Protein AF-A0AAP6HG62-F1 (afdb_monomer_lite)

Structure (mmCIF, N/CA/C/O backbone):
data_AF-A0AAP6HG62-F1
#
_entry.id   AF-A0AAP6HG62-F1
#
loop_
_atom_site.group_PDB
_atom_site.id
_atom_site.type_symbol
_atom_site.label_atom_id
_atom_site.label_alt_id
_atom_site.label_comp_id
_atom_site.label_asym_id
_atom_site.label_entity_id
_atom_site.label_seq_id
_atom_site.pdbx_PDB_ins_code
_atom_site.Cartn_x
_atom_site.Cartn_y
_atom_site.Cartn_z
_atom_site.occupancy
_atom_site.B_iso_or_equiv
_atom_site.auth_seq_id
_atom_site.auth_comp_id
_atom_site.auth_asym_id
_atom_site.auth_atom_id
_atom_site.pdbx_PDB_model_num
ATOM 1 N N . MET A 1 1 ? 15.206 -15.740 7.584 1.00 42.53 1 MET A N 1
ATOM 2 C CA . MET A 1 1 ? 14.579 -14.437 7.260 1.00 42.53 1 MET A CA 1
ATOM 3 C C . MET A 1 1 ? 13.064 -14.584 7.404 1.00 42.53 1 MET A C 1
ATOM 5 O O . MET A 1 1 ? 12.395 -14.957 6.449 1.00 42.53 1 MET A O 1
ATOM 9 N N . ASN A 1 2 ? 12.532 -14.396 8.617 1.00 40.53 2 ASN A N 1
ATOM 10 C CA . ASN A 1 2 ? 11.098 -14.541 8.893 1.00 40.53 2 ASN A CA 1
ATOM 11 C C . ASN A 1 2 ? 10.325 -13.429 8.176 1.00 40.53 2 ASN A C 1
ATOM 13 O O . ASN A 1 2 ? 10.305 -12.285 8.623 1.00 40.53 2 ASN A O 1
ATOM 17 N N . ARG A 1 3 ? 9.703 -13.748 7.037 1.00 59.31 3 ARG A N 1
ATOM 18 C CA . ARG A 1 3 ? 8.697 -12.878 6.424 1.00 59.31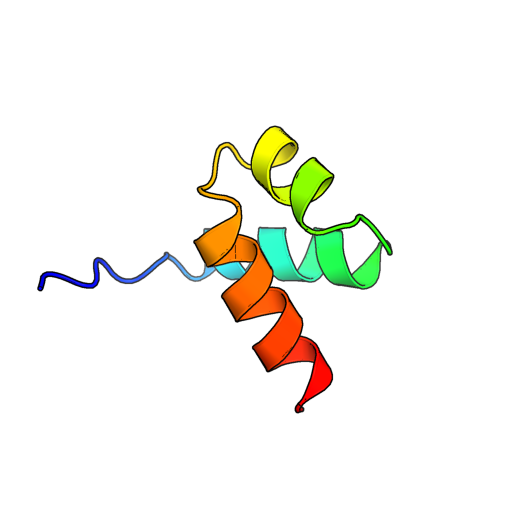 3 ARG A CA 1
ATOM 19 C C . ARG A 1 3 ? 7.397 -13.100 7.185 1.00 59.31 3 ARG A C 1
ATOM 21 O O . ARG A 1 3 ? 6.586 -13.924 6.773 1.00 59.31 3 ARG A O 1
ATOM 28 N N . SER A 1 4 ? 7.214 -12.402 8.303 1.00 66.00 4 SER A N 1
ATOM 29 C CA . SER A 1 4 ? 5.905 -12.340 8.952 1.00 66.00 4 SER A CA 1
ATOM 30 C C . SER A 1 4 ? 4.899 -11.891 7.894 1.00 66.00 4 SER A C 1
ATOM 32 O O . SER A 1 4 ? 5.058 -10.813 7.314 1.00 66.00 4 SER A O 1
ATOM 34 N N . LYS A 1 5 ? 3.927 -12.750 7.563 1.00 78.69 5 LYS A N 1
ATOM 35 C CA . LYS A 1 5 ? 2.885 -12.402 6.594 1.00 78.69 5 LYS A CA 1
ATOM 36 C C . LYS A 1 5 ? 2.204 -11.132 7.100 1.00 78.69 5 LYS A C 1
ATOM 38 O O . LYS A 1 5 ? 1.707 -11.093 8.225 1.00 78.69 5 LYS A O 1
ATOM 43 N N . ILE A 1 6 ? 2.224 -10.079 6.287 1.00 86.88 6 ILE A N 1
ATOM 44 C CA . ILE A 1 6 ? 1.355 -8.927 6.513 1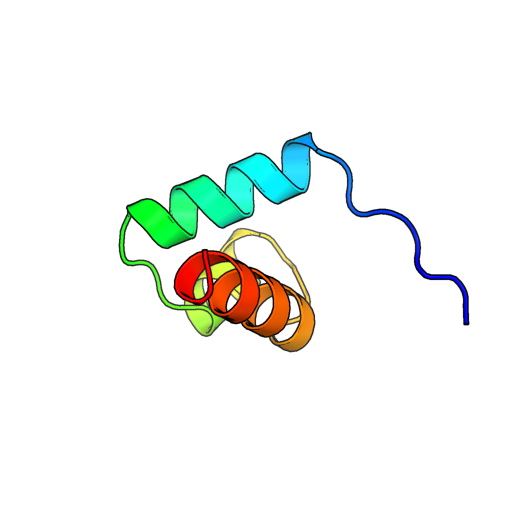.00 86.88 6 ILE A CA 1
ATOM 45 C C . ILE A 1 6 ? -0.080 -9.461 6.443 1.00 86.88 6 ILE A C 1
ATOM 47 O O . ILE A 1 6 ? -0.397 -10.251 5.555 1.00 86.88 6 ILE A O 1
ATOM 51 N N . SER A 1 7 ? -0.923 -9.085 7.403 1.00 90.62 7 SER A N 1
ATOM 52 C CA . SER A 1 7 ? -2.314 -9.529 7.395 1.00 90.62 7 SER A CA 1
ATOM 53 C C . SER A 1 7 ? -3.071 -8.911 6.223 1.00 90.62 7 SER A C 1
ATOM 55 O O . SER A 1 7 ? -2.810 -7.767 5.843 1.00 90.62 7 SER A O 1
ATOM 57 N N . ASP A 1 8 ? -4.070 -9.620 5.705 1.00 92.50 8 ASP A N 1
ATOM 58 C CA . ASP A 1 8 ? -4.909 -9.128 4.604 1.00 92.50 8 ASP A CA 1
ATOM 59 C C . ASP A 1 8 ? -5.559 -7.779 4.931 1.00 92.50 8 ASP A C 1
ATOM 61 O O . ASP A 1 8 ? -5.686 -6.910 4.072 1.00 92.50 8 ASP A O 1
ATOM 65 N N . TYR A 1 9 ? -5.909 -7.558 6.203 1.00 93.81 9 TYR A N 1
ATOM 66 C CA . TYR A 1 9 ? -6.406 -6.272 6.693 1.00 93.81 9 TYR A CA 1
ATOM 67 C C . TYR A 1 9 ? -5.424 -5.121 6.427 1.00 93.81 9 TYR A C 1
ATOM 69 O O . TYR A 1 9 ? -5.819 -4.044 5.978 1.00 93.81 9 TYR A O 1
ATOM 77 N N . LYS A 1 10 ? -4.130 -5.353 6.671 1.00 93.75 10 LYS A N 1
ATOM 78 C CA . LYS A 1 10 ? -3.070 -4.375 6.415 1.00 93.75 10 LYS A CA 1
ATOM 79 C C . LYS A 1 10 ? -2.882 -4.168 4.910 1.00 93.75 10 LYS A C 1
ATOM 81 O O . LYS A 1 10 ? -2.806 -3.020 4.490 1.00 93.75 10 LYS A O 1
ATOM 86 N N . ILE A 1 11 ? -2.924 -5.226 4.092 1.00 94.94 11 ILE A N 1
ATOM 87 C CA . ILE A 1 11 ? -2.868 -5.103 2.619 1.00 94.94 11 ILE A CA 1
ATOM 88 C C . ILE A 1 11 ? -4.015 -4.232 2.099 1.00 94.94 11 ILE A C 1
ATOM 90 O O . ILE A 1 11 ? -3.769 -3.296 1.345 1.00 94.94 11 ILE A O 1
ATOM 94 N N . LYS A 1 12 ? -5.253 -4.475 2.551 1.00 96.25 12 LYS A N 1
ATOM 95 C CA . LYS A 1 12 ? -6.430 -3.682 2.155 1.00 96.25 12 LYS A CA 1
ATOM 96 C C . LYS A 1 12 ? -6.265 -2.194 2.467 1.00 96.25 12 LYS A C 1
ATOM 98 O O . LYS A 1 12 ? -6.665 -1.358 1.662 1.00 96.25 12 LYS A O 1
ATOM 103 N N . LYS A 1 13 ? -5.648 -1.848 3.603 1.00 97.38 13 LYS A N 1
ATOM 104 C CA . LYS A 1 13 ? -5.322 -0.451 3.929 1.00 97.38 13 LYS A CA 1
ATOM 105 C C . LYS A 1 13 ? -4.293 0.145 2.967 1.00 97.38 13 LYS A C 1
ATOM 107 O O . LYS A 1 13 ? -4.499 1.260 2.502 1.00 97.38 13 LYS A O 1
ATOM 112 N N . ILE A 1 14 ? -3.239 -0.601 2.629 1.00 97.12 14 ILE A N 1
ATOM 113 C CA . ILE A 1 14 ? -2.220 -0.149 1.667 1.00 97.12 14 ILE A CA 1
ATOM 114 C C . ILE A 1 14 ? -2.851 0.069 0.282 1.00 97.12 14 ILE A C 1
ATOM 116 O O . ILE A 1 14 ? -2.599 1.100 -0.333 1.00 97.12 14 ILE A O 1
ATOM 120 N N . ILE A 1 15 ? -3.716 -0.848 -0.174 1.00 96.81 15 ILE A N 1
ATOM 121 C CA . ILE A 1 15 ? -4.467 -0.708 -1.435 1.00 96.81 15 ILE A CA 1
ATOM 122 C C . ILE A 1 15 ? -5.352 0.539 -1.401 1.00 96.81 15 ILE A C 1
ATOM 124 O O . ILE A 1 15 ? -5.341 1.316 -2.346 1.00 96.81 15 ILE A O 1
ATOM 128 N N . LYS A 1 16 ? -6.085 0.778 -0.306 1.00 98.06 16 LYS A N 1
ATOM 129 C CA . LYS A 1 16 ? -6.940 1.967 -0.184 1.00 98.06 16 LYS A CA 1
ATOM 130 C C . LYS A 1 16 ? -6.139 3.264 -0.330 1.00 98.06 16 LYS A C 1
ATOM 132 O O . LYS A 1 16 ? -6.587 4.166 -1.029 1.00 98.06 16 LYS A O 1
ATOM 137 N N . CYS A 1 17 ? -4.972 3.353 0.312 1.00 97.94 17 CYS A N 1
ATOM 138 C CA . CYS A 1 17 ? -4.080 4.504 0.171 1.00 97.94 17 CYS A CA 1
ATOM 139 C C . CYS A 1 17 ? -3.561 4.647 -1.265 1.00 97.94 17 CYS A C 1
ATOM 141 O O . CYS A 1 17 ? -3.605 5.745 -1.808 1.00 97.94 17 CYS A O 1
ATOM 143 N N . PHE A 1 18 ? -3.152 3.539 -1.890 1.00 97.50 18 PHE A N 1
ATOM 144 C CA . PHE A 1 18 ? -2.707 3.514 -3.284 1.00 97.50 18 PHE A CA 1
ATOM 145 C C . PHE A 1 18 ? -3.790 4.019 -4.249 1.00 97.50 18 PHE A C 1
ATOM 147 O O . PHE A 1 18 ? -3.525 4.910 -5.042 1.00 97.50 18 PHE A O 1
ATOM 154 N N . CYS A 1 19 ? -5.023 3.516 -4.137 1.00 97.25 19 CYS A N 1
ATOM 155 C CA . CYS A 1 19 ? -6.156 3.949 -4.963 1.00 97.25 19 CYS A CA 1
ATOM 156 C C . CYS A 1 19 ? -6.619 5.385 -4.678 1.00 97.25 19 CYS A C 1
ATOM 158 O O . CYS A 1 19 ? -7.402 5.927 -5.447 1.00 97.25 19 CYS A O 1
ATOM 160 N N . SER A 1 20 ? -6.191 5.976 -3.560 1.00 97.75 20 SER A N 1
ATOM 161 C CA . SER A 1 20 ? -6.483 7.371 -3.208 1.00 97.75 20 SER A CA 1
ATOM 162 C C . SER A 1 20 ? -5.339 8.315 -3.610 1.00 97.75 20 SER A C 1
ATOM 164 O O . SER A 1 20 ? -5.264 9.419 -3.078 1.00 97.75 20 SER A O 1
ATOM 166 N N . ASP A 1 21 ? -4.416 7.857 -4.467 1.00 96.75 21 ASP A N 1
ATOM 167 C CA . ASP A 1 21 ? -3.219 8.581 -4.921 1.00 96.75 21 ASP A CA 1
ATOM 168 C C . ASP A 1 21 ? -2.314 9.104 -3.789 1.00 96.75 21 ASP A C 1
ATOM 170 O O . ASP A 1 21 ? -1.570 10.074 -3.942 1.00 96.75 21 ASP A O 1
ATOM 174 N N . ILE A 1 22 ? -2.325 8.431 -2.634 1.00 97.62 22 ILE A N 1
ATOM 175 C CA . ILE A 1 22 ? -1.417 8.745 -1.529 1.00 97.62 22 ILE A CA 1
ATOM 176 C C . ILE A 1 22 ? -0.066 8.101 -1.826 1.00 97.62 22 ILE A C 1
ATOM 178 O O . ILE A 1 22 ? 0.023 6.888 -2.017 1.00 97.62 22 ILE A O 1
ATOM 182 N N . ASP A 1 23 ? 1.012 8.885 -1.815 1.00 95.94 23 ASP A N 1
ATOM 183 C CA . ASP A 1 23 ? 2.346 8.363 -2.091 1.00 95.94 23 ASP A CA 1
ATOM 184 C C . ASP A 1 23 ? 2.829 7.374 -1.008 1.00 95.94 23 ASP A C 1
ATOM 186 O O . ASP A 1 23 ? 2.313 7.293 0.114 1.00 95.94 23 ASP A O 1
ATOM 190 N N . ALA A 1 24 ? 3.848 6.583 -1.347 1.00 96.44 24 ALA A N 1
ATOM 191 C CA . ALA A 1 24 ? 4.345 5.522 -0.477 1.00 96.44 24 ALA A CA 1
ATOM 192 C C . ALA A 1 24 ? 4.969 6.041 0.829 1.00 96.44 24 ALA A C 1
ATOM 194 O O . ALA A 1 24 ? 4.944 5.331 1.834 1.00 96.44 24 ALA A O 1
ATOM 195 N N . THR A 1 25 ? 5.534 7.253 0.829 1.00 97.75 25 THR A N 1
ATOM 196 C CA . THR A 1 25 ? 6.107 7.877 2.029 1.00 97.75 25 THR A CA 1
ATOM 197 C C . THR A 1 25 ? 4.986 8.256 2.982 1.00 97.75 25 THR A C 1
ATOM 199 O O . THR A 1 25 ? 4.988 7.804 4.125 1.00 97.75 25 THR A O 1
ATOM 202 N N . LYS A 1 26 ? 3.967 8.971 2.493 1.00 97.94 26 LYS A N 1
ATOM 203 C CA . LYS A 1 26 ? 2.818 9.348 3.319 1.00 97.94 26 LYS A CA 1
ATOM 204 C C . LYS A 1 26 ? 2.027 8.136 3.808 1.00 97.94 26 LYS A C 1
ATOM 206 O O . LYS A 1 26 ? 1.627 8.077 4.965 1.00 97.94 26 LYS A O 1
ATOM 211 N N . THR A 1 27 ? 1.860 7.124 2.963 1.00 98.12 27 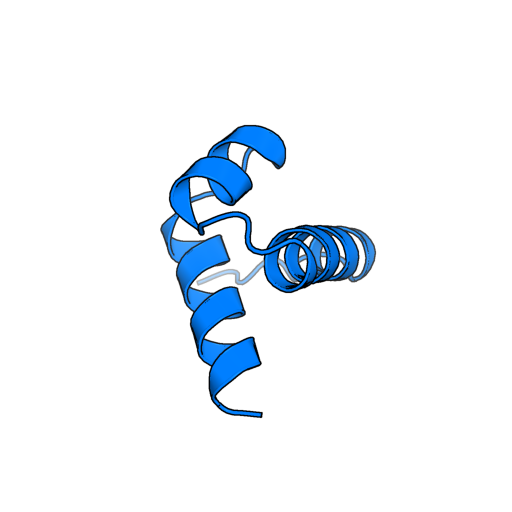THR A N 1
ATOM 212 C CA . THR A 1 27 ? 1.204 5.864 3.343 1.00 98.12 27 THR A CA 1
ATOM 213 C C . THR A 1 27 ? 1.973 5.128 4.446 1.00 98.12 27 THR A C 1
ATOM 215 O O . THR A 1 27 ? 1.360 4.551 5.344 1.00 98.12 27 THR A O 1
ATOM 218 N N . ALA A 1 28 ? 3.310 5.153 4.409 1.00 97.75 28 ALA A N 1
ATOM 219 C CA . ALA A 1 28 ? 4.152 4.554 5.442 1.00 97.75 28 ALA A CA 1
ATOM 220 C C . ALA A 1 28 ? 3.982 5.251 6.798 1.00 97.75 28 ALA A C 1
ATOM 222 O O . ALA A 1 28 ? 3.881 4.565 7.812 1.00 97.75 28 ALA A O 1
ATOM 223 N N . GLU A 1 29 ? 3.878 6.582 6.802 1.00 97.75 29 GLU A N 1
ATOM 224 C CA . GLU A 1 29 ? 3.567 7.371 8.000 1.00 97.75 29 GLU A CA 1
ATOM 225 C C . GLU A 1 29 ? 2.165 7.054 8.537 1.00 97.75 29 GLU A C 1
ATOM 227 O O . GLU A 1 29 ? 2.021 6.711 9.704 1.00 97.75 29 GLU A O 1
ATOM 232 N N . ILE A 1 30 ? 1.136 7.106 7.680 1.00 96.88 30 ILE A N 1
ATOM 233 C CA . ILE A 1 30 ? -0.273 6.894 8.068 1.00 96.88 30 ILE A CA 1
ATOM 234 C C . ILE A 1 30 ? -0.503 5.498 8.652 1.00 96.88 30 ILE A C 1
ATOM 236 O O . ILE A 1 30 ? -1.309 5.324 9.565 1.00 96.88 30 ILE A O 1
ATOM 240 N N . LEU A 1 31 ? 0.145 4.483 8.079 1.00 95.62 31 LEU A N 1
ATOM 241 C CA . LEU A 1 31 ? -0.055 3.091 8.471 1.00 95.62 31 LEU A CA 1
ATOM 242 C C . LEU A 1 31 ? 1.005 2.585 9.456 1.00 95.62 31 LEU A C 1
ATOM 244 O O . LEU A 1 31 ? 0.964 1.403 9.800 1.00 95.62 31 LEU A O 1
ATOM 248 N N . GLU A 1 32 ? 1.939 3.446 9.874 1.00 95.69 32 GLU A N 1
ATOM 249 C CA . GLU A 1 32 ? 3.075 3.110 10.741 1.00 95.69 32 GLU A CA 1
ATOM 250 C C . GLU A 1 32 ? 3.852 1.883 10.231 1.00 95.69 32 GLU A C 1
ATOM 252 O O . GLU A 1 32 ? 4.194 0.946 10.957 1.00 95.69 32 GLU A O 1
ATOM 257 N N . PHE A 1 33 ? 4.110 1.869 8.923 1.00 94.06 33 PHE A N 1
ATOM 258 C CA . PHE A 1 33 ? 4.841 0.807 8.245 1.00 94.06 33 PHE A CA 1
ATOM 259 C C . PHE A 1 33 ? 6.199 1.281 7.757 1.00 94.06 33 PHE A C 1
ATOM 261 O O . PHE A 1 33 ? 6.429 2.447 7.462 1.00 94.06 33 PHE A O 1
ATOM 268 N N . ASN A 1 34 ? 7.108 0.329 7.560 1.00 93.88 34 ASN A N 1
ATOM 269 C CA . ASN A 1 34 ? 8.356 0.624 6.879 1.00 93.88 34 ASN A CA 1
ATOM 270 C C . ASN A 1 34 ? 8.079 1.050 5.421 1.00 93.88 34 ASN A C 1
ATOM 272 O O . ASN A 1 34 ? 7.469 0.295 4.656 1.00 93.88 34 ASN A O 1
ATOM 276 N N . ARG A 1 35 ? 8.596 2.215 5.009 1.00 94.81 35 ARG A N 1
ATOM 277 C CA . ARG A 1 35 ? 8.449 2.746 3.642 1.00 94.81 35 ARG A CA 1
ATOM 278 C C . ARG A 1 35 ? 8.874 1.760 2.556 1.00 94.81 35 ARG A C 1
ATOM 280 O O . ARG A 1 35 ? 8.229 1.690 1.517 1.00 94.81 35 ARG A O 1
ATOM 287 N N . ASN A 1 36 ? 9.910 0.951 2.788 1.00 95.81 36 ASN A N 1
ATOM 288 C CA . ASN A 1 36 ? 10.357 -0.064 1.827 1.00 95.81 36 ASN A CA 1
ATOM 289 C C . ASN A 1 36 ? 9.314 -1.172 1.639 1.00 95.81 36 ASN A C 1
ATOM 291 O O . ASN A 1 36 ? 9.179 -1.713 0.543 1.00 95.81 36 ASN A O 1
ATOM 295 N N . THR A 1 37 ? 8.541 -1.481 2.684 1.00 94.94 37 THR A N 1
ATOM 296 C CA . THR A 1 37 ? 7.421 -2.424 2.586 1.00 94.94 37 THR A CA 1
ATOM 297 C C . THR A 1 37 ? 6.303 -1.833 1.737 1.00 94.94 37 THR A C 1
ATOM 299 O O . THR A 1 37 ? 5.862 -2.483 0.795 1.00 94.94 37 THR A O 1
ATOM 302 N N . ILE A 1 38 ? 5.899 -0.588 2.002 1.00 97.25 38 ILE A N 1
ATOM 303 C CA . ILE A 1 38 ? 4.873 0.102 1.207 1.00 97.25 38 ILE A CA 1
ATOM 304 C C . ILE A 1 38 ? 5.302 0.244 -0.257 1.00 97.25 38 ILE A C 1
ATOM 306 O O . ILE A 1 38 ? 4.548 -0.133 -1.147 1.00 97.25 38 ILE A O 1
ATOM 310 N N . ASN A 1 39 ? 6.539 0.681 -0.511 1.00 97.19 39 ASN A N 1
ATOM 311 C CA . ASN A 1 39 ? 7.109 0.775 -1.858 1.00 97.19 39 ASN A CA 1
ATOM 312 C C . ASN A 1 39 ? 7.047 -0.557 -2.609 1.00 97.19 39 ASN A C 1
ATOM 314 O O . ASN A 1 39 ? 6.732 -0.578 -3.796 1.00 97.19 39 ASN A O 1
ATOM 318 N N . ARG A 1 40 ? 7.336 -1.673 -1.930 1.00 95.44 40 ARG A N 1
ATOM 319 C CA . ARG A 1 40 ? 7.222 -3.002 -2.533 1.00 95.44 40 ARG A CA 1
ATOM 320 C C . ARG A 1 40 ? 5.783 -3.305 -2.951 1.00 95.44 40 ARG A C 1
ATOM 322 O O . ARG A 1 40 ? 5.588 -3.767 -4.067 1.00 95.44 40 ARG A O 1
ATOM 329 N N . TYR A 1 41 ? 4.795 -3.036 -2.095 1.00 95.75 41 TYR A N 1
ATOM 330 C CA . TYR A 1 41 ? 3.384 -3.235 -2.446 1.00 95.75 41 TYR A CA 1
ATOM 331 C C . TYR A 1 41 ? 2.933 -2.313 -3.580 1.00 95.75 41 TYR A C 1
ATOM 333 O O . TYR A 1 41 ? 2.289 -2.780 -4.506 1.00 95.75 41 TYR A O 1
ATOM 341 N N . PHE A 1 42 ? 3.333 -1.042 -3.567 1.00 96.94 42 PHE A N 1
ATOM 342 C CA . PHE A 1 42 ? 3.001 -0.095 -4.633 1.00 96.94 42 PHE A CA 1
ATOM 343 C C . PHE A 1 42 ? 3.578 -0.515 -5.986 1.00 96.94 42 PHE A C 1
ATOM 345 O O . PHE A 1 42 ? 2.919 -0.344 -7.002 1.00 96.94 42 PHE A O 1
ATOM 352 N N . ARG A 1 43 ? 4.797 -1.073 -6.013 1.00 96.50 43 ARG A N 1
ATOM 353 C CA . ARG A 1 43 ? 5.370 -1.654 -7.238 1.00 96.50 43 ARG A CA 1
ATOM 354 C C . ARG A 1 43 ? 4.544 -2.840 -7.724 1.00 96.50 43 ARG A C 1
ATOM 356 O O . ARG A 1 43 ? 4.143 -2.836 -8.876 1.00 96.50 43 ARG A O 1
ATOM 363 N N . ILE A 1 44 ? 4.209 -3.771 -6.826 1.00 95.06 44 ILE A N 1
ATOM 364 C CA . ILE A 1 44 ? 3.349 -4.920 -7.152 1.00 95.06 44 ILE A CA 1
ATOM 365 C C . ILE A 1 44 ? 2.012 -4.446 -7.735 1.00 95.06 44 ILE A C 1
ATOM 367 O O . ILE A 1 44 ? 1.590 -4.959 -8.757 1.00 95.06 44 ILE A 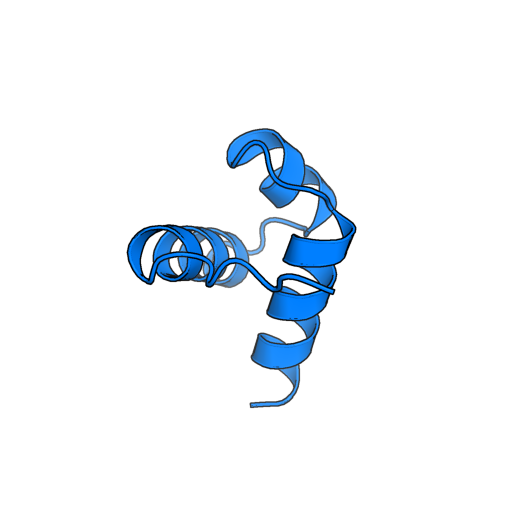O 1
ATOM 371 N N . PHE A 1 45 ? 1.365 -3.443 -7.138 1.00 95.12 45 PHE A N 1
ATOM 372 C C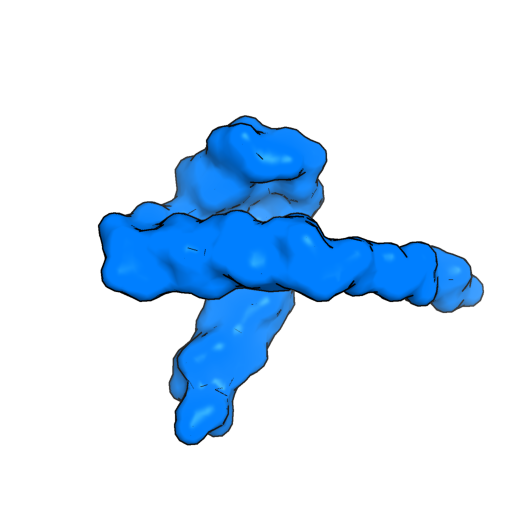A . PHE A 1 45 ? 0.070 -2.939 -7.615 1.00 95.12 45 PHE A CA 1
ATOM 373 C C . PHE A 1 45 ? 0.128 -2.241 -8.978 1.00 95.12 45 PHE A C 1
ATOM 375 O O . PHE A 1 45 ? -0.910 -2.103 -9.609 1.00 95.12 45 PHE A O 1
ATOM 382 N N . ARG A 1 46 ? 1.304 -1.781 -9.422 1.00 95.19 46 ARG A N 1
ATOM 383 C CA . ARG A 1 46 ? 1.499 -1.166 -10.748 1.00 95.19 46 ARG A CA 1
ATOM 384 C C . ARG A 1 46 ? 1.857 -2.172 -11.839 1.00 95.19 46 ARG A C 1
ATOM 386 O O . ARG A 1 46 ? 1.786 -1.826 -13.010 1.00 95.19 46 ARG A O 1
ATOM 393 N N . GLU A 1 47 ? 2.335 -3.350 -11.454 1.00 94.38 47 GLU A N 1
ATOM 394 C CA . GLU A 1 47 ? 2.739 -4.420 -12.375 1.00 94.38 47 GLU A CA 1
ATOM 395 C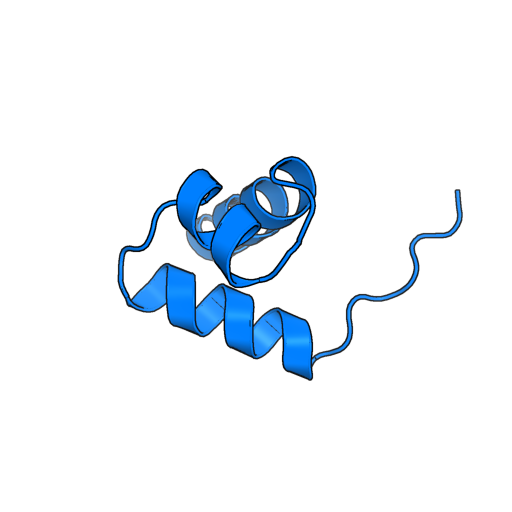 C . GLU A 1 47 ? 1.582 -5.374 -12.716 1.00 94.38 47 GLU A C 1
ATOM 397 O O . GLU A 1 47 ? 1.734 -6.212 -13.604 1.00 94.38 47 GLU A O 1
ATOM 402 N N . VAL A 1 48 ? 0.455 -5.260 -12.004 1.00 73.50 48 VAL A N 1
ATOM 403 C CA . VAL A 1 48 ? -0.808 -5.969 -12.276 1.00 73.50 48 VAL A CA 1
ATOM 404 C C . VAL A 1 48 ? -1.629 -5.174 -13.281 1.00 73.50 48 VAL A C 1
ATOM 406 O O . VAL A 1 48 ? -2.166 -5.815 -14.208 1.00 73.50 48 VAL A O 1
#

Secondary structure (DSSP, 8-state):
---PPPPHHHHHHHHHHHHTT--HHHHHHHTT--HHHHHHHHHHHHH-

Radius of gyration: 10.19 Å; chains: 1; bounding box: 22×24×23 Å

Organism: Riemerella anatipestifer (NCBI:txid34085)

pLDDT: mean 91.37, std 13.03, range [40.53, 98.12]

Foldseek 3Di:
DDPPDDDVVLLVLLVVCLVVVNDLVRSCVVSVHDSVVSVVSNVVVVVD

Sequence (48 aa):
MNRSKISDYKIKKIIKCFCSDIDATKTAEILEFNRNTINRYFRIFREV